Protein AF-A0A7X1TX17-F1 (afdb_monomer_lite)

Secondary structure (DSSP, 8-state):
------PPPTT-------------HHHHHHHHHHHHHHHHHHHHHHHHTT--HHHHHHHHT-SSGGGGHHHHHH-HHHHHHHHHHS------PPPP---HHHHHHHHT-

Foldseek 3Di:
DDDPDDDDDDDPDDDDDDDDDDPDPVVVVVVVVVVVVVLLVVLLVCVVVPHDLVVNCVVVVHPDSPVSVVSVVVDPVNVVVVVVPDDPPPDPPPDDDDDPVVVVVVVVD

Structure (mmCIF, N/CA/C/O backbone):
data_AF-A0A7X1TX17-F1
#
_entry.id   AF-A0A7X1TX17-F1
#
loop_
_atom_site.group_PDB
_atom_site.id
_atom_site.type_symbol
_atom_site.label_atom_id
_atom_site.label_alt_id
_atom_site.label_comp_id
_atom_site.label_asym_id
_atom_site.label_entity_id
_atom_site.label_seq_id
_atom_site.pdbx_PDB_ins_code
_atom_site.Cartn_x
_atom_site.Cartn_y
_atom_site.Cartn_z
_atom_site.occupancy
_atom_site.B_iso_or_equiv
_atom_site.auth_seq_id
_atom_site.auth_comp_id
_atom_site.auth_asym_id
_atom_site.auth_atom_id
_atom_site.pdbx_PDB_model_num
ATOM 1 N N . MET A 1 1 ? -2.721 -10.854 -33.620 1.00 32.75 1 MET A N 1
ATOM 2 C CA . MET A 1 1 ? -1.419 -10.572 -32.978 1.00 32.75 1 MET A CA 1
ATOM 3 C C . MET A 1 1 ? -1.172 -9.072 -33.102 1.00 32.75 1 MET A C 1
ATOM 5 O O . MET A 1 1 ? -0.724 -8.611 -34.141 1.00 32.75 1 MET A O 1
ATOM 9 N N . VAL A 1 2 ? -1.642 -8.297 -32.121 1.00 33.28 2 VAL A N 1
ATOM 10 C CA . VAL A 1 2 ? -1.626 -6.825 -32.159 1.00 33.28 2 VAL A CA 1
ATOM 11 C C . VAL A 1 2 ? -0.357 -6.350 -31.463 1.00 33.28 2 VAL A C 1
ATOM 13 O O . VAL A 1 2 ? -0.213 -6.513 -30.256 1.00 33.28 2 VAL A O 1
ATOM 16 N N . VAL A 1 3 ? 0.572 -5.784 -32.230 1.00 36.41 3 VAL A N 1
ATOM 17 C CA . VAL A 1 3 ? 1.724 -5.058 -31.691 1.00 36.41 3 VAL A CA 1
ATOM 18 C C . VAL A 1 3 ? 1.234 -3.659 -31.322 1.00 36.41 3 VAL A C 1
ATOM 20 O O . VAL A 1 3 ? 1.081 -2.798 -32.188 1.00 36.41 3 VAL A O 1
ATOM 23 N N . LEU A 1 4 ? 0.947 -3.434 -30.039 1.00 35.16 4 LEU A N 1
ATOM 24 C CA . LEU A 1 4 ? 0.696 -2.098 -29.500 1.00 35.16 4 LEU A CA 1
ATOM 25 C C . LEU A 1 4 ? 2.020 -1.328 -29.471 1.00 35.16 4 LEU A C 1
ATOM 27 O O . LEU A 1 4 ? 2.866 -1.487 -28.595 1.00 35.16 4 LEU A O 1
ATOM 31 N N . ARG A 1 5 ? 2.206 -0.519 -30.509 1.00 34.00 5 ARG A N 1
ATOM 32 C CA . ARG A 1 5 ? 3.325 0.396 -30.702 1.00 34.00 5 ARG A CA 1
ATOM 33 C C . ARG A 1 5 ? 3.082 1.618 -29.813 1.00 34.00 5 ARG A C 1
ATOM 35 O O . ARG A 1 5 ? 2.327 2.510 -30.184 1.00 34.00 5 ARG A O 1
ATOM 42 N N . PHE A 1 6 ? 3.684 1.634 -28.624 1.00 35.38 6 PHE A N 1
ATOM 43 C CA . PHE A 1 6 ? 3.684 2.804 -27.743 1.00 35.38 6 PHE A CA 1
ATOM 44 C C . PHE A 1 6 ? 4.429 3.959 -28.431 1.00 35.38 6 PHE A C 1
ATOM 46 O O . PHE A 1 6 ? 5.649 3.927 -28.592 1.00 35.38 6 PHE A O 1
ATOM 53 N N . ALA A 1 7 ? 3.675 4.958 -28.889 1.00 36.19 7 ALA A N 1
ATOM 54 C CA . ALA A 1 7 ? 4.187 6.192 -29.466 1.00 36.19 7 ALA A CA 1
ATOM 55 C C . ALA A 1 7 ? 4.538 7.175 -28.338 1.00 36.19 7 ALA A C 1
ATOM 57 O O . ALA A 1 7 ? 3.669 7.572 -27.567 1.00 36.19 7 ALA A O 1
ATOM 58 N N . TRP A 1 8 ? 5.810 7.566 -28.235 1.00 33.06 8 TRP A N 1
ATOM 59 C CA . TRP A 1 8 ? 6.265 8.610 -27.309 1.00 33.06 8 TRP A CA 1
ATOM 60 C C . TRP A 1 8 ? 6.261 9.984 -28.017 1.00 33.06 8 TRP A C 1
ATOM 62 O O . TRP A 1 8 ? 6.689 10.038 -29.173 1.00 33.06 8 TRP A O 1
ATOM 72 N N . PRO A 1 9 ? 5.823 11.098 -27.390 1.00 44.81 9 PRO A N 1
ATOM 73 C CA . PRO A 1 9 ? 5.730 12.404 -28.055 1.00 44.81 9 PRO A CA 1
ATOM 74 C C . PRO A 1 9 ? 7.096 13.047 -28.350 1.00 44.81 9 PRO A C 1
ATOM 76 O O . PRO A 1 9 ? 7.972 13.125 -27.488 1.00 44.81 9 PRO A O 1
ATOM 79 N N . SER A 1 10 ? 7.237 13.576 -29.566 1.00 46.28 10 SER A N 1
ATOM 80 C CA . SER A 1 10 ? 8.476 14.041 -30.209 1.00 46.28 10 SER A CA 1
ATOM 81 C C . SER A 1 10 ? 8.998 15.431 -29.797 1.00 46.28 10 SER A C 1
ATOM 83 O O . SER A 1 10 ? 9.806 15.994 -30.530 1.00 46.28 10 SER A O 1
ATOM 85 N N . HIS A 1 11 ? 8.561 16.030 -28.681 1.00 40.94 11 HIS A N 1
ATOM 86 C CA . HIS A 1 11 ? 8.900 17.437 -28.379 1.00 40.94 11 HIS A CA 1
ATOM 87 C C . HIS A 1 11 ? 10.023 17.659 -27.344 1.00 40.94 11 HIS A C 1
ATOM 89 O O . HIS A 1 11 ? 10.371 18.803 -27.073 1.00 40.94 11 HIS A O 1
ATOM 95 N N . TRP A 1 12 ? 10.659 16.611 -26.805 1.00 34.84 12 TRP A N 1
ATOM 96 C CA . TRP A 1 12 ? 11.775 16.745 -25.844 1.00 34.84 12 TRP A CA 1
ATOM 97 C C . TRP A 1 12 ? 13.150 16.966 -26.503 1.00 34.84 12 TRP A C 1
ATOM 99 O O . TRP A 1 12 ? 14.163 16.401 -26.089 1.00 34.84 12 TRP A O 1
ATOM 109 N N . LEU A 1 13 ? 13.210 17.812 -27.533 1.00 45.31 13 LEU A N 1
ATOM 110 C CA . LEU A 1 13 ? 14.472 18.298 -28.094 1.00 45.31 13 LEU A CA 1
ATOM 111 C C . LEU A 1 13 ? 14.971 19.499 -27.281 1.00 45.31 13 LEU A C 1
ATOM 113 O O . LEU A 1 13 ? 14.772 20.646 -27.667 1.00 45.31 13 LEU A O 1
ATOM 117 N N . MET A 1 14 ? 15.680 19.239 -26.180 1.00 34.91 14 MET A N 1
ATOM 118 C CA . MET A 1 14 ? 16.639 20.207 -25.638 1.00 34.91 14 MET A CA 1
ATOM 119 C C . MET A 1 14 ? 17.972 19.538 -25.279 1.00 34.91 14 MET A C 1
ATOM 121 O O . MET A 1 14 ? 18.143 18.925 -24.235 1.00 34.91 14 MET A O 1
ATOM 125 N N . VAL A 1 15 ? 18.896 19.677 -26.236 1.00 49.03 15 VAL A N 1
ATOM 126 C CA . VAL A 1 15 ? 20.339 19.935 -26.101 1.00 49.03 15 VAL A CA 1
ATOM 127 C C . VAL A 1 15 ? 21.092 19.182 -24.995 1.00 49.03 15 VAL A C 1
ATOM 129 O O . VAL A 1 15 ? 21.198 19.639 -23.864 1.00 49.03 15 VAL A O 1
ATOM 132 N N . ALA A 1 16 ? 21.814 18.134 -25.396 1.00 41.97 16 ALA A N 1
ATOM 133 C CA . ALA A 1 16 ? 23.072 17.750 -24.758 1.00 41.97 16 ALA A CA 1
ATOM 134 C C . ALA A 1 16 ? 24.208 17.961 -25.774 1.00 41.97 16 ALA A C 1
ATOM 136 O O . ALA A 1 16 ? 24.559 17.062 -26.536 1.00 41.97 16 ALA A O 1
ATOM 137 N N . LYS A 1 17 ? 24.741 19.189 -25.846 1.00 42.88 17 LYS A N 1
ATOM 138 C CA . LYS A 1 17 ? 25.963 19.478 -26.610 1.00 42.88 17 LYS A CA 1
ATOM 139 C C . LYS A 1 17 ? 27.162 18.861 -25.874 1.00 42.88 17 LYS A C 1
ATOM 141 O O . LYS A 1 17 ? 27.463 19.233 -24.747 1.00 42.88 17 LYS A O 1
ATOM 146 N N . SER A 1 18 ? 27.776 17.891 -26.543 1.00 46.31 18 SER A N 1
ATOM 147 C CA . SER A 1 18 ? 29.163 17.411 -26.494 1.00 46.31 18 SER A CA 1
ATOM 148 C C . SER A 1 18 ? 30.064 17.873 -25.336 1.00 46.31 18 SER A C 1
ATOM 150 O O . SER A 1 18 ? 30.474 19.027 -25.304 1.00 46.31 18 SER A O 1
ATOM 152 N N . THR A 1 19 ? 30.526 16.937 -24.499 1.00 42.16 19 THR A N 1
ATOM 153 C CA . THR A 1 19 ? 31.829 17.018 -23.802 1.00 42.16 19 THR A CA 1
ATOM 154 C C . THR A 1 19 ? 32.424 15.613 -23.600 1.00 42.16 19 THR A C 1
ATOM 156 O O . THR A 1 19 ? 31.674 14.635 -23.510 1.00 42.16 19 THR A O 1
ATOM 159 N N . PRO A 1 20 ? 33.765 15.478 -23.626 1.00 46.00 20 PRO A N 1
ATOM 160 C CA . PRO A 1 20 ? 34.452 14.206 -23.805 1.00 46.00 20 PRO A CA 1
ATOM 161 C C . PRO A 1 20 ? 34.373 13.328 -22.556 1.00 46.00 20 PRO A C 1
ATOM 163 O O . PRO A 1 20 ? 34.204 13.790 -21.430 1.00 46.00 20 PRO A O 1
ATOM 166 N N . ALA A 1 21 ? 34.502 12.027 -22.791 1.00 53.97 21 ALA A N 1
ATOM 167 C CA . ALA A 1 21 ? 34.429 10.969 -21.803 1.00 53.97 21 ALA A CA 1
ATOM 168 C C . ALA A 1 21 ? 35.422 11.156 -20.639 1.00 53.97 21 ALA A C 1
ATOM 170 O O . ALA A 1 21 ? 36.550 10.676 -20.698 1.00 53.97 21 ALA A O 1
ATOM 171 N N . LEU A 1 22 ? 34.973 11.739 -19.526 1.00 45.72 22 LEU A N 1
ATOM 172 C CA . LEU A 1 22 ? 35.525 11.405 -18.216 1.00 45.72 22 LEU A CA 1
ATOM 173 C C . LEU A 1 22 ? 34.747 10.214 -17.661 1.00 45.72 22 LEU A C 1
ATOM 175 O O . LEU A 1 22 ? 33.597 10.318 -17.229 1.00 45.72 22 LEU A O 1
ATOM 179 N N . ARG A 1 23 ? 35.399 9.050 -17.688 1.00 54.59 23 ARG A N 1
ATOM 180 C CA . ARG A 1 23 ? 34.997 7.847 -16.953 1.00 54.59 23 ARG A CA 1
ATOM 181 C C . ARG A 1 23 ? 35.247 8.067 -15.454 1.00 54.59 23 ARG A C 1
ATOM 183 O O . ARG A 1 23 ? 36.070 7.382 -14.863 1.00 54.59 23 ARG A O 1
ATOM 190 N N . SER A 1 24 ? 34.588 9.050 -14.843 1.00 60.03 24 SER A N 1
ATOM 191 C CA . SER A 1 24 ? 34.559 9.166 -13.384 1.00 60.03 24 SER A CA 1
ATOM 192 C C . SER A 1 24 ? 33.342 8.415 -12.842 1.00 60.03 24 SER A C 1
ATOM 194 O O . SER A 1 24 ? 32.262 8.428 -13.444 1.00 60.03 24 SER A O 1
ATOM 196 N N . ALA A 1 25 ? 33.506 7.765 -11.688 1.00 60.94 25 ALA A N 1
ATOM 197 C CA . ALA A 1 25 ? 32.429 7.069 -10.978 1.00 60.94 25 ALA A CA 1
ATOM 198 C C . ALA A 1 25 ? 31.193 7.970 -10.758 1.00 60.94 25 ALA A C 1
ATOM 200 O O . ALA A 1 25 ? 30.056 7.503 -10.803 1.00 60.94 25 ALA A O 1
ATOM 201 N N . THR A 1 26 ? 31.406 9.284 -10.636 1.00 59.75 26 THR A N 1
ATOM 202 C CA . THR A 1 26 ? 30.367 10.316 -10.514 1.00 59.75 26 THR A CA 1
ATOM 203 C C . THR A 1 26 ? 29.468 10.425 -11.749 1.00 59.75 26 THR A C 1
ATOM 205 O O . THR A 1 26 ? 28.250 10.521 -11.609 1.00 59.75 26 THR A O 1
ATOM 208 N N . ALA A 1 27 ? 30.014 10.350 -12.967 1.00 61.66 27 ALA A N 1
ATOM 209 C CA . ALA A 1 27 ? 29.210 10.414 -14.193 1.00 61.66 27 ALA A CA 1
ATOM 210 C C . ALA A 1 27 ? 28.402 9.123 -14.443 1.00 61.66 27 ALA A C 1
ATOM 212 O O . ALA A 1 27 ? 27.380 9.139 -15.133 1.00 61.66 27 ALA A O 1
ATOM 213 N N . VAL A 1 28 ? 28.856 7.989 -13.899 1.00 63.12 28 VAL A N 1
ATOM 214 C CA . VAL A 1 28 ? 28.116 6.716 -13.912 1.00 63.12 28 VAL A CA 1
ATOM 215 C C . VAL A 1 28 ? 26.961 6.762 -12.910 1.00 63.12 28 VAL A C 1
ATOM 217 O O . VAL A 1 28 ? 25.830 6.469 -13.292 1.00 63.12 28 VAL A O 1
ATOM 220 N N . LEU A 1 29 ? 27.213 7.225 -11.682 1.00 60.03 29 LEU A N 1
ATOM 221 C CA . LEU A 1 29 ? 26.184 7.434 -10.656 1.00 60.03 29 LEU A CA 1
ATOM 222 C C . LEU A 1 29 ? 25.085 8.399 -11.120 1.00 60.03 29 LEU A C 1
ATOM 224 O O . LEU A 1 29 ? 23.908 8.069 -11.033 1.00 60.03 29 LEU A O 1
ATOM 228 N N . CYS A 1 30 ? 25.444 9.540 -11.713 1.00 59.06 30 CYS A N 1
ATOM 229 C CA . CYS A 1 30 ? 24.468 10.529 -12.190 1.00 59.06 30 CYS A CA 1
ATOM 230 C C . CYS A 1 30 ? 23.549 9.968 -13.305 1.00 59.06 30 CYS A C 1
ATOM 232 O O . CYS A 1 30 ? 22.342 10.229 -13.353 1.00 59.06 30 CYS A O 1
ATOM 234 N N . ARG A 1 31 ? 24.096 9.105 -14.175 1.00 58.50 31 ARG A N 1
ATOM 235 C CA . ARG A 1 31 ? 23.315 8.375 -15.192 1.00 58.50 31 ARG A CA 1
ATOM 236 C C . ARG A 1 31 ? 22.450 7.260 -14.609 1.00 58.50 31 ARG A C 1
ATOM 238 O O . ARG A 1 31 ? 21.388 6.982 -15.159 1.00 58.50 31 ARG A O 1
ATOM 245 N N . LEU A 1 32 ? 22.891 6.609 -13.537 1.00 62.22 32 LEU A N 1
ATOM 246 C CA . LEU A 1 32 ? 22.095 5.600 -12.840 1.00 62.22 32 LEU A CA 1
ATOM 247 C C . LEU A 1 32 ? 20.915 6.257 -12.121 1.00 62.22 32 LEU A C 1
ATOM 249 O O . LEU A 1 32 ? 19.789 5.818 -12.332 1.00 62.22 32 LEU A O 1
ATOM 253 N N . CYS A 1 33 ? 21.139 7.352 -11.389 1.00 58.88 33 CYS A N 1
ATOM 254 C CA . CYS A 1 33 ? 20.080 8.087 -10.695 1.00 58.88 33 CYS A CA 1
ATOM 255 C C . CYS A 1 33 ? 19.002 8.591 -11.657 1.00 58.88 33 CYS A C 1
ATOM 257 O O . CYS A 1 33 ? 17.836 8.296 -11.451 1.00 58.88 33 CYS A O 1
ATOM 259 N N . SER A 1 34 ? 19.374 9.251 -12.760 1.00 60.91 34 SER A N 1
ATOM 260 C CA . SER A 1 34 ? 18.393 9.724 -13.757 1.00 60.91 34 SER A CA 1
ATOM 261 C C . SER A 1 34 ? 17.624 8.591 -14.453 1.00 60.91 34 SER A C 1
ATOM 263 O O . SER A 1 34 ? 16.485 8.773 -14.879 1.00 60.91 34 SER A O 1
ATOM 265 N N . ARG A 1 35 ? 18.218 7.396 -14.572 1.00 62.06 35 ARG A N 1
ATOM 266 C CA . ARG A 1 35 ? 17.543 6.211 -15.121 1.00 62.06 35 ARG A CA 1
ATOM 267 C C . ARG A 1 35 ? 16.599 5.563 -14.103 1.00 62.06 35 ARG A C 1
ATOM 269 O O . ARG A 1 35 ? 15.531 5.107 -14.498 1.00 62.06 35 ARG A O 1
ATOM 276 N N . LEU A 1 36 ? 16.996 5.503 -12.833 1.00 63.72 36 LEU A N 1
ATOM 277 C CA . LEU A 1 36 ? 16.196 4.977 -11.721 1.00 63.72 36 LEU A CA 1
ATOM 278 C C . LEU A 1 36 ? 15.018 5.898 -11.394 1.00 63.72 36 LEU A C 1
ATOM 280 O O . LEU A 1 36 ? 13.907 5.406 -11.242 1.00 63.72 36 LEU A O 1
ATOM 284 N N . ASP A 1 37 ? 15.235 7.211 -11.399 1.00 67.56 37 ASP A N 1
ATOM 285 C CA . ASP A 1 37 ? 14.202 8.236 -11.223 1.00 67.56 37 ASP A CA 1
ATOM 286 C C . ASP A 1 37 ? 13.040 8.008 -12.202 1.00 67.56 37 ASP A C 1
ATOM 288 O O . ASP A 1 37 ? 11.899 7.813 -11.797 1.00 67.56 37 ASP A O 1
ATOM 292 N N . ARG A 1 38 ? 13.353 7.798 -13.490 1.00 72.88 38 ARG A N 1
ATOM 293 C CA . ARG A 1 38 ? 12.342 7.472 -14.512 1.00 72.88 38 ARG A CA 1
ATOM 294 C C . ARG A 1 38 ? 11.635 6.127 -14.295 1.00 72.88 38 ARG A C 1
ATOM 296 O O . ARG A 1 38 ? 10.501 5.983 -14.742 1.00 72.88 38 ARG A O 1
ATOM 303 N N . ARG A 1 39 ? 12.266 5.141 -13.642 1.00 79.25 39 ARG A N 1
ATOM 304 C CA . ARG A 1 39 ? 11.625 3.850 -13.310 1.00 79.25 39 ARG A CA 1
ATOM 305 C C . ARG A 1 39 ? 10.654 3.993 -12.141 1.00 79.25 39 ARG A C 1
ATOM 307 O O . ARG A 1 39 ? 9.569 3.425 -12.202 1.00 79.25 39 ARG A O 1
ATOM 314 N N . HIS A 1 40 ? 11.020 4.772 -11.126 1.00 83.12 40 HIS A N 1
ATOM 315 C CA . HIS A 1 40 ? 10.142 5.066 -9.995 1.00 83.12 40 HIS A CA 1
ATOM 316 C C . HIS A 1 40 ? 8.953 5.935 -10.416 1.00 83.12 40 HIS A C 1
ATOM 318 O O . HIS A 1 40 ? 7.826 5.630 -10.032 1.00 83.12 40 HIS A O 1
ATOM 324 N N . THR A 1 41 ? 9.171 6.947 -11.264 1.00 84.62 41 THR A N 1
ATOM 325 C CA . THR A 1 41 ? 8.077 7.748 -11.835 1.00 84.62 41 THR A CA 1
ATOM 326 C C . THR A 1 41 ? 7.114 6.880 -12.644 1.00 84.62 41 THR A C 1
ATOM 328 O O . THR A 1 41 ? 5.916 6.918 -12.395 1.00 84.62 41 THR A O 1
ATOM 331 N N . LEU A 1 42 ? 7.624 6.029 -13.546 1.00 85.81 42 LEU A N 1
ATOM 332 C CA . LEU A 1 42 ? 6.779 5.131 -14.341 1.00 85.81 42 LEU A CA 1
ATOM 333 C C . LEU A 1 42 ? 5.982 4.151 -13.463 1.00 85.81 42 LEU A C 1
ATOM 335 O O . LEU A 1 42 ? 4.814 3.895 -13.73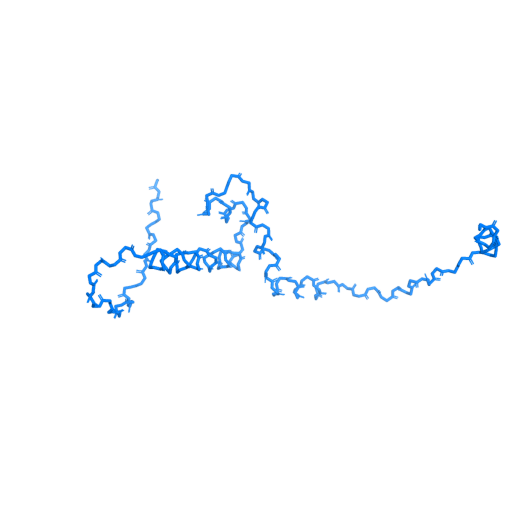8 1.00 85.81 42 LEU A O 1
ATOM 339 N N . ALA A 1 43 ? 6.596 3.605 -12.412 1.00 86.81 43 ALA A N 1
ATOM 340 C CA . ALA A 1 43 ? 5.913 2.712 -11.480 1.00 86.81 43 ALA A CA 1
ATOM 341 C C . ALA A 1 43 ? 4.774 3.418 -10.723 1.00 86.81 43 ALA A C 1
ATOM 343 O O . ALA A 1 43 ? 3.701 2.837 -10.571 1.00 86.81 43 ALA A O 1
ATOM 344 N N . MET A 1 44 ? 4.979 4.673 -10.303 1.00 88.75 44 MET A N 1
ATOM 345 C CA . MET A 1 44 ? 3.932 5.485 -9.672 1.00 88.75 44 MET A CA 1
ATOM 346 C C . MET A 1 44 ? 2.805 5.839 -10.649 1.00 88.75 44 MET A C 1
ATOM 348 O O . MET A 1 44 ? 1.638 5.737 -10.282 1.00 88.75 44 MET A O 1
ATOM 352 N N . ASP A 1 45 ? 3.123 6.184 -11.900 1.00 86.75 45 ASP A N 1
ATOM 353 C CA . ASP A 1 45 ? 2.106 6.457 -12.924 1.00 86.75 45 ASP A CA 1
ATOM 354 C C . ASP A 1 45 ? 1.242 5.217 -13.202 1.00 86.75 45 ASP A C 1
ATOM 356 O O . ASP A 1 45 ? 0.014 5.303 -13.247 1.00 86.75 45 ASP A O 1
ATOM 360 N N . LEU A 1 46 ? 1.866 4.040 -13.327 1.00 86.88 46 LEU A N 1
ATOM 361 C CA . LEU A 1 46 ? 1.151 2.772 -13.497 1.00 86.88 46 LEU A CA 1
ATOM 362 C C . LEU A 1 46 ? 0.239 2.468 -12.302 1.00 86.88 46 LEU A C 1
ATOM 364 O O . LEU A 1 46 ? -0.910 2.071 -12.504 1.00 86.88 46 LEU A O 1
ATOM 368 N N . LEU A 1 47 ? 0.719 2.694 -11.076 1.00 87.81 47 LEU A N 1
ATOM 369 C CA . LEU A 1 47 ? -0.073 2.498 -9.863 1.00 87.81 47 LEU A CA 1
ATOM 370 C C . LEU A 1 47 ? -1.296 3.428 -9.830 1.00 87.81 47 LEU A C 1
ATOM 372 O O . LEU A 1 47 ? -2.411 2.969 -9.584 1.00 87.81 47 LEU A O 1
ATOM 376 N N . HIS A 1 48 ? -1.116 4.715 -10.144 1.00 84.81 48 HIS A N 1
ATOM 377 C CA . HIS A 1 48 ? -2.212 5.688 -10.182 1.00 84.81 48 HIS A CA 1
ATOM 378 C C . HIS A 1 48 ? -3.245 5.383 -11.278 1.00 84.81 48 HIS A C 1
ATOM 380 O O . HIS A 1 48 ? -4.432 5.660 -11.098 1.00 84.81 48 HIS A O 1
ATOM 386 N N . HIS A 1 49 ? -2.819 4.782 -12.393 1.00 86.31 49 HIS A N 1
ATOM 387 C CA . HIS A 1 49 ? -3.711 4.286 -13.445 1.00 86.31 49 HIS A CA 1
ATOM 388 C C . HIS A 1 49 ? -4.369 2.931 -13.119 1.00 86.31 49 HIS A C 1
ATOM 390 O O . HIS A 1 49 ? -5.125 2.410 -13.940 1.00 86.31 49 HIS A O 1
ATOM 396 N N . GLY A 1 50 ? -4.136 2.380 -11.923 1.00 83.44 50 GLY A N 1
ATOM 397 C CA . GLY A 1 50 ? -4.788 1.164 -11.436 1.00 83.44 50 GLY A CA 1
ATOM 398 C C . GLY A 1 50 ? -4.125 -0.137 -11.887 1.00 83.44 50 GLY A C 1
ATOM 399 O O . GLY A 1 50 ? -4.775 -1.182 -11.866 1.00 83.44 50 GLY A O 1
ATOM 400 N N . ALA A 1 51 ? -2.858 -0.102 -12.310 1.00 84.69 51 ALA A N 1
ATOM 401 C CA . ALA A 1 51 ? -2.104 -1.322 -12.572 1.00 84.69 51 ALA A CA 1
ATOM 402 C C . ALA A 1 51 ? -1.817 -2.074 -11.263 1.00 84.69 51 ALA A C 1
ATOM 404 O O . ALA A 1 51 ? -1.450 -1.476 -10.251 1.00 84.69 51 ALA A O 1
ATOM 405 N N . ASP A 1 52 ? -1.954 -3.400 -11.297 1.00 84.94 52 ASP A N 1
ATOM 406 C CA . ASP A 1 52 ? -1.664 -4.253 -10.147 1.00 84.94 52 ASP A CA 1
ATOM 407 C C . ASP A 1 52 ? -0.155 -4.319 -9.833 1.00 84.94 52 ASP A C 1
ATOM 409 O O . ASP A 1 52 ? 0.699 -4.159 -10.714 1.00 84.94 52 ASP A O 1
ATOM 413 N N . GLN A 1 53 ? 0.186 -4.614 -8.574 1.00 84.75 53 GLN A N 1
ATOM 414 C CA . GLN A 1 53 ? 1.575 -4.727 -8.113 1.00 84.75 53 GLN A CA 1
ATOM 415 C C . GLN A 1 53 ? 2.374 -5.766 -8.905 1.00 84.75 53 GLN A C 1
ATOM 417 O O . GLN A 1 53 ? 3.564 -5.560 -9.144 1.00 84.75 53 GLN A O 1
ATOM 422 N N . THR A 1 54 ? 1.738 -6.854 -9.350 1.00 85.31 54 THR A N 1
ATOM 423 C CA . THR A 1 54 ? 2.394 -7.885 -10.170 1.00 85.31 54 THR A CA 1
ATOM 424 C C . THR A 1 54 ? 2.780 -7.364 -11.556 1.00 85.31 54 THR A C 1
ATOM 426 O O . THR A 1 54 ? 3.852 -7.688 -12.067 1.00 85.31 54 THR A O 1
ATOM 429 N N . VAL A 1 55 ? 1.962 -6.485 -12.139 1.00 85.88 55 VAL A N 1
ATOM 430 C CA . VAL A 1 55 ? 2.233 -5.843 -13.432 1.00 85.88 55 VAL A CA 1
ATOM 431 C C . VAL A 1 55 ? 3.387 -4.858 -13.292 1.00 85.88 55 VAL A C 1
ATOM 433 O O . VAL A 1 55 ? 4.302 -4.857 -14.113 1.00 85.88 55 VAL A O 1
ATOM 436 N N . ILE A 1 56 ? 3.389 -4.055 -12.229 1.00 86.81 56 ILE A N 1
ATOM 437 C CA . ILE A 1 56 ? 4.480 -3.114 -11.953 1.00 86.81 56 ILE A CA 1
ATOM 438 C C . ILE A 1 56 ? 5.785 -3.881 -11.669 1.00 86.81 56 ILE A C 1
ATOM 440 O O . ILE A 1 56 ? 6.835 -3.511 -12.194 1.00 86.81 56 ILE A O 1
ATOM 444 N N . ALA A 1 57 ? 5.727 -4.988 -10.920 1.00 86.12 57 ALA A N 1
ATOM 445 C CA . ALA A 1 57 ? 6.872 -5.871 -10.684 1.00 86.12 57 ALA A CA 1
ATOM 446 C C . ALA A 1 57 ? 7.441 -6.429 -11.998 1.00 86.12 57 ALA A C 1
ATOM 448 O O . ALA A 1 57 ? 8.649 -6.352 -12.226 1.00 86.12 57 ALA A O 1
ATOM 449 N N . LEU A 1 58 ? 6.573 -6.898 -12.899 1.00 85.69 58 LEU A N 1
ATOM 450 C CA . LEU A 1 58 ? 6.963 -7.391 -14.219 1.00 85.69 58 LEU A CA 1
ATOM 451 C C . LEU A 1 58 ? 7.635 -6.299 -15.070 1.00 85.69 58 LEU A C 1
ATOM 453 O O . LEU A 1 58 ? 8.670 -6.551 -15.684 1.00 85.69 58 LEU A O 1
ATOM 457 N N . TRP A 1 59 ? 7.096 -5.076 -15.069 1.00 84.19 59 TRP A N 1
ATOM 458 C CA . TRP A 1 59 ? 7.690 -3.931 -15.775 1.00 84.19 59 TRP A CA 1
ATOM 459 C C . TRP A 1 59 ? 9.061 -3.523 -15.221 1.00 84.19 59 TRP A C 1
ATOM 461 O O . TRP A 1 59 ? 9.922 -3.060 -15.973 1.00 84.19 59 TRP A O 1
ATOM 471 N N . LEU A 1 60 ? 9.278 -3.702 -13.917 1.00 82.25 60 LEU A N 1
ATOM 472 C CA . LEU A 1 60 ? 10.554 -3.432 -13.253 1.00 82.25 60 LEU A CA 1
ATOM 473 C C . LEU A 1 60 ? 11.545 -4.605 -13.355 1.00 82.25 60 LEU A C 1
ATOM 475 O O . LEU A 1 60 ? 12.731 -4.418 -13.077 1.00 82.25 60 LEU A O 1
ATOM 479 N N . GLY A 1 61 ? 11.088 -5.778 -13.805 1.00 84.12 61 GLY A N 1
ATOM 480 C CA . GLY A 1 61 ? 11.886 -7.001 -13.900 1.00 84.12 61 GLY A CA 1
ATOM 481 C C . GLY A 1 61 ? 12.116 -7.680 -12.549 1.00 84.12 61 GLY A C 1
ATOM 482 O O . GLY A 1 61 ? 13.129 -8.352 -12.369 1.00 84.12 61 GLY A O 1
ATOM 483 N N . HIS A 1 62 ? 11.220 -7.468 -11.585 1.00 84.06 62 HIS A N 1
ATOM 484 C CA . HIS A 1 62 ? 11.280 -8.113 -10.280 1.00 84.06 62 HIS A CA 1
ATOM 485 C C . HIS A 1 62 ? 10.671 -9.518 -10.357 1.00 84.06 62 HIS A C 1
ATOM 487 O O . HIS A 1 62 ? 9.570 -9.697 -10.872 1.00 84.06 62 HIS A O 1
ATOM 493 N N . GLU A 1 63 ? 11.378 -10.508 -9.811 1.00 80.44 63 GLU A N 1
ATOM 494 C CA . GLU A 1 63 ? 10.892 -11.892 -9.694 1.00 80.44 63 GLU A CA 1
ATOM 495 C C . GLU A 1 63 ? 9.759 -12.017 -8.661 1.00 80.44 63 GLU A C 1
ATOM 497 O O . GLU A 1 63 ? 8.843 -12.816 -8.830 1.00 80.44 63 GLU A O 1
ATOM 502 N N . SER A 1 64 ? 9.795 -11.183 -7.617 1.00 76.12 64 SER A N 1
ATOM 503 C CA . SER A 1 64 ? 8.791 -11.140 -6.554 1.00 76.12 64 SER A CA 1
ATOM 504 C C . SER A 1 64 ? 8.119 -9.762 -6.474 1.00 76.12 64 SER A C 1
ATOM 506 O O . SER A 1 64 ? 8.819 -8.739 -6.474 1.00 76.12 64 SER A O 1
ATOM 508 N N . PRO A 1 65 ? 6.777 -9.700 -6.340 1.00 78.19 65 PRO A N 1
ATOM 509 C CA . PRO A 1 65 ? 6.039 -8.447 -6.184 1.00 78.19 65 PRO A CA 1
ATOM 510 C C . PRO A 1 65 ? 6.255 -7.773 -4.820 1.00 78.19 65 PRO A C 1
ATOM 512 O O . PRO A 1 65 ? 5.908 -6.604 -4.663 1.00 78.19 65 PRO A O 1
ATOM 515 N N . GLU A 1 66 ? 6.866 -8.455 -3.848 1.00 78.31 66 GLU A N 1
ATOM 516 C CA . GLU A 1 66 ? 7.111 -7.924 -2.496 1.00 78.31 66 GLU A CA 1
ATOM 517 C C . GLU A 1 66 ? 7.930 -6.627 -2.519 1.00 78.31 66 GLU A C 1
ATOM 519 O O . GLU A 1 66 ? 7.654 -5.680 -1.785 1.00 78.31 66 GLU A O 1
ATOM 524 N N . THR A 1 67 ? 8.898 -6.542 -3.431 1.00 76.56 67 THR A N 1
ATOM 525 C CA . THR A 1 67 ? 9.757 -5.360 -3.615 1.00 76.56 67 THR A CA 1
ATOM 526 C C . THR A 1 67 ? 9.023 -4.164 -4.236 1.00 76.56 67 THR A C 1
ATOM 528 O O . THR A 1 67 ? 9.501 -3.032 -4.162 1.00 76.56 67 THR A O 1
ATOM 531 N N . THR A 1 68 ? 7.837 -4.388 -4.806 1.00 82.25 68 THR A N 1
ATOM 532 C CA . THR A 1 68 ? 6.968 -3.367 -5.414 1.00 82.25 68 THR A CA 1
ATOM 533 C C . THR A 1 68 ? 5.960 -2.797 -4.404 1.00 82.25 68 THR A C 1
ATOM 535 O O . THR A 1 68 ? 5.372 -1.741 -4.644 1.00 82.25 68 THR A O 1
ATOM 538 N N . ALA A 1 69 ? 5.811 -3.417 -3.226 1.00 80.75 69 ALA A N 1
ATOM 539 C CA . ALA A 1 69 ? 4.924 -2.937 -2.160 1.00 80.75 69 ALA A CA 1
ATOM 540 C C . ALA A 1 69 ? 5.278 -1.518 -1.666 1.00 80.75 69 ALA A C 1
ATOM 542 O O . ALA A 1 69 ? 4.407 -0.796 -1.176 1.00 80.75 69 ALA A O 1
ATOM 543 N N . ILE A 1 70 ? 6.532 -1.088 -1.857 1.00 83.62 70 ILE A N 1
ATOM 544 C CA . ILE A 1 70 ? 7.009 0.265 -1.536 1.00 83.62 70 ILE A CA 1
ATOM 545 C C . ILE A 1 70 ? 6.180 1.334 -2.265 1.00 83.62 70 ILE A C 1
ATOM 547 O O . ILE A 1 70 ? 5.879 2.370 -1.678 1.00 83.62 70 ILE A O 1
ATOM 551 N N . TYR A 1 71 ? 5.741 1.085 -3.503 1.00 82.00 71 TYR A N 1
ATOM 552 C CA . TYR A 1 71 ? 4.934 2.054 -4.253 1.00 82.00 71 TYR A CA 1
ATOM 553 C C . TYR A 1 71 ? 3.521 2.201 -3.679 1.00 82.00 71 TYR A C 1
ATOM 555 O O . TYR A 1 71 ? 3.012 3.313 -3.581 1.00 82.00 71 TYR A O 1
ATOM 563 N N . LEU A 1 72 ? 2.923 1.105 -3.196 1.00 81.62 72 LEU A N 1
ATOM 564 C CA . LEU A 1 72 ? 1.627 1.152 -2.510 1.00 81.62 72 LEU A CA 1
ATOM 565 C C . LEU A 1 72 ? 1.714 1.955 -1.204 1.00 81.62 72 LEU A C 1
ATOM 567 O O . LEU A 1 72 ? 0.782 2.655 -0.817 1.00 81.62 72 LEU A O 1
ATOM 571 N N . GLN A 1 73 ? 2.853 1.861 -0.517 1.00 76.94 73 GLN A N 1
ATOM 572 C CA . GLN A 1 73 ? 3.119 2.637 0.689 1.00 76.94 73 GLN A CA 1
ATOM 573 C C . GLN A 1 73 ? 3.484 4.097 0.394 1.00 76.94 73 GLN A C 1
ATOM 575 O O . GLN A 1 73 ? 3.316 4.934 1.281 1.00 76.94 73 GLN A O 1
ATOM 580 N N . ALA A 1 74 ? 3.980 4.412 -0.801 1.00 81.88 74 ALA A N 1
ATOM 581 C CA . ALA A 1 74 ? 4.338 5.771 -1.196 1.00 81.88 74 ALA A CA 1
ATOM 582 C C . ALA A 1 74 ? 3.117 6.615 -1.602 1.00 81.88 74 ALA A C 1
ATOM 584 O O . ALA A 1 74 ? 3.151 7.837 -1.458 1.00 81.88 74 ALA A O 1
ATOM 585 N N . ASP A 1 75 ? 2.035 5.985 -2.067 1.00 82.50 75 ASP A N 1
ATOM 586 C CA . ASP A 1 75 ? 0.820 6.686 -2.484 1.00 82.50 75 ASP A CA 1
ATOM 587 C C . ASP A 1 75 ? 0.031 7.226 -1.274 1.00 82.50 75 ASP A C 1
ATOM 589 O O . ASP A 1 75 ? -0.676 6.508 -0.558 1.00 82.50 75 ASP A O 1
ATOM 593 N N . MET A 1 76 ? 0.162 8.533 -1.038 1.00 81.88 76 M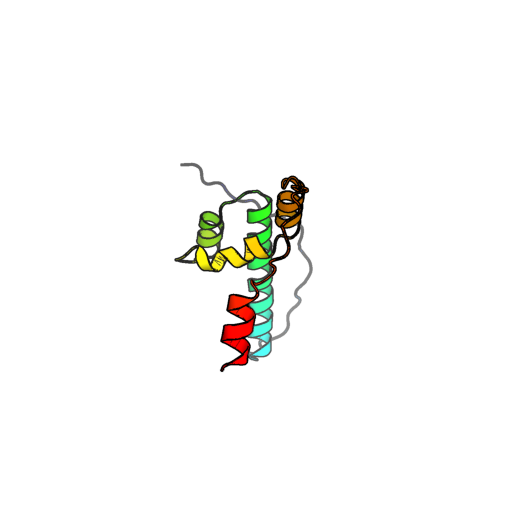ET A N 1
ATOM 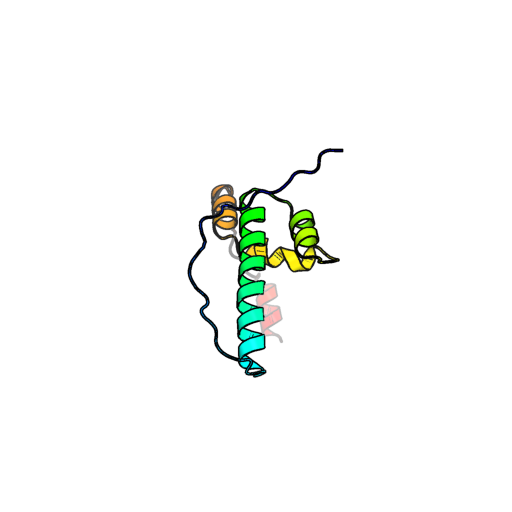594 C CA . MET A 1 76 ? -0.574 9.245 0.009 1.00 81.88 76 MET A CA 1
ATOM 595 C C . MET A 1 76 ? -2.062 9.397 -0.323 1.00 81.88 76 MET A C 1
ATOM 597 O O . MET A 1 76 ? -2.887 9.310 0.586 1.00 81.88 76 MET A O 1
ATOM 601 N N . GLN A 1 77 ? -2.429 9.548 -1.599 1.00 82.31 77 GLN A N 1
ATOM 602 C CA . GLN A 1 77 ? -3.831 9.698 -2.002 1.00 82.31 77 GLN A CA 1
ATOM 603 C C . GLN A 1 77 ? -4.614 8.407 -1.767 1.00 82.31 77 GLN A C 1
ATOM 605 O O . GLN A 1 77 ? -5.765 8.445 -1.327 1.00 82.31 77 GLN A O 1
ATOM 610 N N . LEU A 1 78 ? -3.998 7.253 -2.021 1.00 82.31 78 LEU A N 1
ATOM 611 C CA . LEU A 1 78 ? -4.590 5.951 -1.735 1.00 82.31 78 LEU A CA 1
ATOM 612 C C . LEU A 1 78 ? -4.851 5.780 -0.234 1.00 82.31 78 LEU A C 1
ATOM 614 O O . LEU A 1 78 ? -5.935 5.340 0.159 1.00 82.31 78 LEU A O 1
ATOM 618 N N . LYS A 1 79 ? -3.895 6.182 0.610 1.00 83.62 79 LYS A N 1
ATOM 619 C CA . LYS A 1 79 ? -4.065 6.164 2.070 1.00 83.62 79 L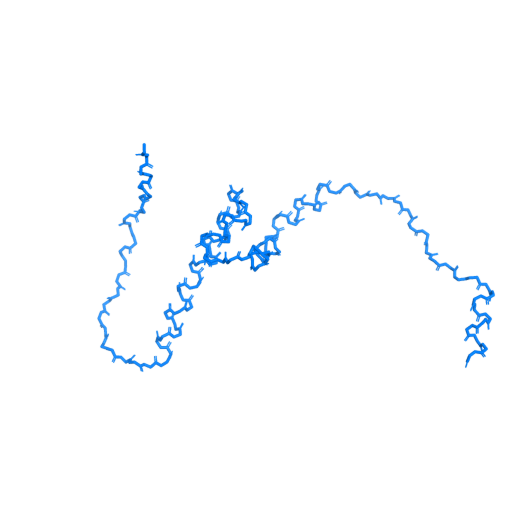YS A CA 1
ATOM 620 C C . LYS A 1 79 ? -5.178 7.103 2.521 1.00 83.62 79 LYS A C 1
ATOM 622 O O . LYS A 1 79 ? -6.008 6.702 3.329 1.00 83.62 79 LYS A O 1
ATOM 627 N N . GLU A 1 80 ? -5.238 8.315 1.981 1.00 85.62 80 GLU A N 1
ATOM 628 C CA . GLU A 1 80 ? -6.298 9.279 2.288 1.00 85.62 80 GLU A CA 1
ATOM 629 C C . GLU A 1 80 ? -7.681 8.757 1.890 1.00 85.62 80 GLU A C 1
ATOM 631 O O . GLU A 1 80 ? -8.618 8.841 2.683 1.00 85.62 80 GLU A O 1
ATOM 636 N N . ARG A 1 81 ? -7.814 8.140 0.708 1.00 84.81 81 ARG A N 1
ATOM 637 C CA . ARG A 1 81 ? -9.068 7.499 0.274 1.00 84.81 81 ARG A CA 1
ATOM 638 C C . ARG A 1 81 ? -9.468 6.350 1.195 1.00 84.81 81 ARG A C 1
ATOM 640 O O . ARG A 1 81 ? -10.638 6.246 1.551 1.00 84.81 81 ARG A O 1
ATOM 647 N N . ALA A 1 82 ? -8.519 5.511 1.609 1.00 84.38 82 ALA A N 1
ATOM 648 C CA . ALA A 1 82 ? -8.782 4.417 2.544 1.00 84.38 82 ALA A CA 1
ATOM 649 C C . ALA A 1 82 ? -9.214 4.935 3.929 1.00 84.38 82 ALA A C 1
ATOM 651 O O . ALA A 1 82 ? -10.151 4.405 4.533 1.00 84.38 82 ALA A O 1
ATOM 652 N N . LEU A 1 83 ? -8.581 6.009 4.409 1.00 84.88 83 LEU A N 1
ATOM 653 C CA . LEU A 1 83 ? -8.977 6.690 5.642 1.00 84.88 83 LEU A CA 1
ATOM 654 C C . LEU A 1 83 ? -10.378 7.301 5.521 1.00 84.88 83 LEU A C 1
ATOM 656 O O . LEU A 1 83 ? -11.185 7.132 6.430 1.00 84.88 83 LEU A O 1
ATOM 660 N N . ALA A 1 84 ? -10.701 7.940 4.394 1.00 85.06 84 ALA A N 1
ATOM 661 C CA . ALA A 1 84 ? -12.020 8.519 4.142 1.00 85.06 84 ALA A CA 1
ATOM 662 C C . ALA A 1 84 ? -13.126 7.455 4.006 1.00 85.06 84 ALA A C 1
ATOM 664 O O . ALA A 1 84 ? -14.249 7.670 4.457 1.00 85.06 84 ALA A O 1
ATOM 665 N N . ALA A 1 85 ? -12.812 6.296 3.421 1.00 84.69 85 ALA A N 1
ATOM 666 C CA . ALA A 1 85 ? -13.730 5.160 3.324 1.00 84.69 85 ALA A CA 1
ATOM 667 C C . ALA A 1 85 ? -13.963 4.465 4.679 1.00 84.69 85 ALA A C 1
ATOM 669 O O . ALA A 1 85 ? -14.940 3.732 4.850 1.00 84.69 85 ALA A O 1
ATOM 670 N N . THR A 1 86 ? -13.088 4.695 5.661 1.00 82.0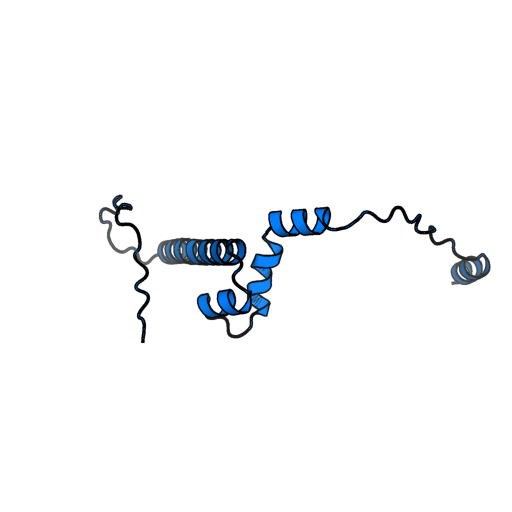6 86 THR A N 1
ATOM 671 C CA . THR A 1 86 ? -13.242 4.135 7.002 1.00 82.06 86 THR A CA 1
ATOM 672 C C . THR A 1 86 ? -14.269 4.951 7.784 1.00 82.06 86 THR A C 1
ATOM 674 O O . THR A 1 86 ? -14.047 6.107 8.134 1.00 82.06 86 THR A O 1
ATOM 677 N N . THR A 1 87 ? -15.407 4.342 8.125 1.00 77.75 87 THR A N 1
ATOM 678 C CA . THR A 1 87 ? -16.349 4.965 9.065 1.00 77.75 87 THR A CA 1
ATOM 679 C C . THR A 1 87 ? -15.719 4.984 10.453 1.00 77.75 87 THR A C 1
ATOM 681 O O . THR A 1 87 ? -15.445 3.929 11.028 1.00 77.75 87 THR A O 1
ATOM 684 N N . ALA A 1 88 ? -15.510 6.175 11.018 1.00 69.06 88 ALA A N 1
ATOM 685 C CA . ALA A 1 88 ? -15.062 6.317 12.395 1.00 69.06 88 ALA A CA 1
ATOM 686 C C . ALA A 1 88 ? -16.114 5.709 13.339 1.00 69.06 88 ALA A C 1
ATOM 688 O O . ALA A 1 88 ? -17.111 6.347 13.685 1.00 69.06 88 ALA A O 1
ATOM 689 N N . LYS A 1 89 ? -15.905 4.462 13.775 1.00 68.06 89 LYS A N 1
ATOM 690 C CA . LYS A 1 89 ? -16.672 3.902 14.886 1.00 68.06 89 LYS A CA 1
ATOM 691 C C . LYS A 1 89 ? -16.332 4.725 16.123 1.00 68.06 89 LYS A C 1
ATOM 693 O O . LYS A 1 89 ? -15.267 4.561 16.711 1.00 68.06 89 LYS A O 1
ATOM 698 N N . LYS A 1 90 ? -17.262 5.584 16.552 1.00 66.31 90 LYS A N 1
ATOM 699 C CA . LYS A 1 90 ? -17.291 6.148 17.911 1.00 66.31 90 LYS A CA 1
ATOM 700 C C . LYS A 1 90 ? -17.637 5.041 18.913 1.00 66.31 90 LYS A C 1
ATOM 702 O O . LYS A 1 90 ? -18.638 5.103 19.617 1.00 66.31 90 LYS A O 1
ATOM 707 N N . THR A 1 91 ? -16.833 3.990 18.956 1.00 67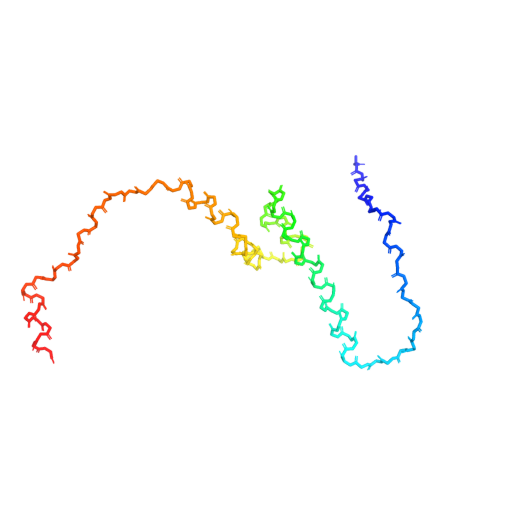.94 91 THR A N 1
ATOM 708 C CA . THR A 1 91 ? -16.865 3.036 20.054 1.00 67.94 91 THR A CA 1
ATOM 709 C C . THR A 1 91 ? -15.883 3.562 21.083 1.00 67.94 91 THR A C 1
ATOM 711 O O . THR A 1 91 ? -14.694 3.691 20.801 1.00 67.94 91 THR A O 1
ATOM 714 N N . SER A 1 92 ? -16.383 3.913 22.267 1.00 72.12 92 SER A N 1
ATOM 715 C CA . SER A 1 92 ? -15.513 4.141 23.416 1.00 72.12 92 SER A CA 1
ATOM 716 C C . SER A 1 92 ? -14.793 2.824 23.689 1.00 72.12 92 SER A C 1
ATOM 718 O O . SER A 1 92 ? -15.404 1.868 24.161 1.00 72.12 92 SER A O 1
ATOM 720 N N . LEU A 1 93 ? -13.522 2.736 23.298 1.00 73.06 93 LEU A N 1
ATOM 721 C CA . LEU A 1 93 ? -12.677 1.629 23.715 1.00 73.06 93 LEU A CA 1
ATOM 722 C C . LEU A 1 93 ? -12.476 1.796 25.225 1.00 73.06 93 LEU A C 1
ATOM 724 O O . LEU A 1 93 ? -11.923 2.822 25.639 1.00 73.06 93 LEU A O 1
ATOM 728 N N . PRO A 1 94 ? -12.946 0.855 26.063 1.00 82.12 94 PRO A N 1
ATOM 729 C CA . PRO A 1 94 ? -12.730 0.963 27.493 1.00 82.12 94 PRO A CA 1
ATOM 730 C C . PRO A 1 94 ? -11.223 0.973 27.742 1.00 82.12 94 PRO A C 1
ATOM 732 O O . PRO A 1 94 ? -10.496 0.083 27.297 1.00 82.12 94 PRO A O 1
ATOM 735 N N . ARG A 1 95 ? -10.735 2.004 28.437 1.00 83.38 95 ARG A N 1
ATOM 736 C CA . ARG A 1 95 ? -9.343 2.029 28.881 1.00 83.38 95 ARG A CA 1
ATOM 737 C C . ARG A 1 95 ? -9.145 0.843 29.816 1.00 83.38 95 ARG A C 1
ATOM 739 O O . ARG A 1 95 ? -9.857 0.728 30.812 1.00 83.38 95 ARG A O 1
ATOM 746 N N . PHE A 1 96 ? -8.190 -0.020 29.481 1.00 86.69 96 PHE A N 1
ATOM 747 C CA . PHE A 1 96 ? -7.835 -1.155 30.320 1.00 86.69 96 PHE A CA 1
ATOM 748 C C . PHE A 1 96 ? -7.503 -0.657 31.731 1.00 86.69 96 PHE A C 1
ATOM 750 O O . PHE A 1 96 ? -6.617 0.182 31.911 1.00 86.69 96 PHE A O 1
ATOM 757 N N . ARG A 1 97 ? -8.252 -1.145 32.721 1.00 84.88 97 ARG A N 1
ATOM 758 C CA . ARG A 1 97 ? -7.970 -0.951 34.141 1.00 84.88 97 ARG A CA 1
ATOM 759 C C . ARG A 1 97 ? -7.563 -2.311 34.708 1.00 84.88 97 ARG A C 1
ATOM 761 O O . ARG A 1 97 ? -8.403 -3.212 34.695 1.00 84.88 97 ARG A O 1
ATOM 768 N N . PRO A 1 98 ? -6.300 -2.490 35.135 1.00 85.25 98 PRO A N 1
ATOM 769 C CA . PRO A 1 98 ? -5.869 -3.742 35.744 1.00 85.25 98 PRO A CA 1
ATOM 770 C C . PRO A 1 98 ? -6.639 -3.979 37.047 1.00 85.25 98 PRO A C 1
ATOM 772 O O . PRO A 1 98 ? -6.981 -3.029 37.750 1.00 85.25 98 PRO A O 1
ATOM 775 N N . SER A 1 99 ? -6.922 -5.244 37.354 1.00 85.88 99 SER A N 1
ATOM 776 C CA . SER A 1 99 ? -7.546 -5.629 38.619 1.00 85.88 99 SER A CA 1
ATOM 777 C C . SER A 1 99 ? -6.555 -5.514 39.778 1.00 85.88 99 SER A C 1
ATOM 779 O O . SER A 1 99 ? -5.347 -5.674 39.589 1.00 85.88 99 SER A O 1
ATOM 781 N N . ASP A 1 100 ? -7.071 -5.300 40.991 1.00 88.06 100 ASP A N 1
ATOM 782 C CA . ASP A 1 100 ? -6.246 -5.150 42.198 1.00 88.06 100 ASP A CA 1
ATOM 783 C C . ASP A 1 100 ? -5.318 -6.351 42.419 1.00 88.06 100 ASP A C 1
ATOM 785 O O . ASP A 1 100 ? -4.146 -6.180 42.737 1.00 88.06 100 ASP A O 1
ATOM 789 N N . ARG A 1 101 ? -5.789 -7.562 42.098 1.00 88.69 101 ARG A N 1
ATOM 790 C CA . ARG A 1 101 ? -4.995 -8.798 42.165 1.00 88.69 101 ARG A CA 1
ATOM 791 C C . ARG A 1 101 ? -3.776 -8.791 41.234 1.00 88.69 101 ARG A C 1
ATOM 793 O O . ARG A 1 101 ? -2.729 -9.325 41.586 1.00 88.69 101 ARG A O 1
ATOM 800 N N . LEU A 1 102 ? -3.904 -8.210 40.037 1.00 89.00 102 LEU A N 1
ATOM 801 C CA . LEU A 1 102 ? -2.789 -8.066 39.091 1.00 89.00 102 LEU A CA 1
ATOM 802 C C . LEU A 1 102 ? -1.773 -7.036 39.596 1.00 89.00 102 LEU A C 1
ATOM 804 O O . LEU A 1 102 ? -0.569 -7.242 39.462 1.00 89.00 102 LEU A O 1
ATOM 808 N N . LEU A 1 103 ? -2.253 -5.944 40.194 1.00 89.44 103 LEU A N 1
ATOM 809 C CA . LEU A 1 103 ? -1.397 -4.915 40.783 1.00 89.44 103 LEU A CA 1
ATOM 810 C C . LEU A 1 103 ? -0.665 -5.418 42.034 1.00 89.44 103 LEU A C 1
ATOM 812 O O . LEU A 1 103 ? 0.498 -5.076 42.224 1.00 89.44 103 LEU A O 1
ATOM 816 N N . GLU A 1 104 ? -1.311 -6.231 42.870 1.00 93.25 104 GLU A N 1
ATOM 817 C CA . GLU A 1 104 ? -0.679 -6.888 44.022 1.00 93.25 104 GLU A CA 1
ATOM 818 C C . GLU A 1 104 ? 0.400 -7.878 43.593 1.00 93.25 104 GLU A C 1
ATOM 820 O O . GLU A 1 104 ? 1.501 -7.845 44.137 1.00 93.25 104 GLU A O 1
ATOM 825 N N . PHE A 1 105 ? 0.122 -8.701 42.578 1.00 91.62 105 PHE A N 1
ATOM 826 C CA . PHE A 1 105 ? 1.113 -9.619 42.018 1.00 91.62 105 PHE A CA 1
ATOM 827 C C . PHE A 1 105 ? 2.364 -8.879 41.520 1.00 91.62 105 PHE A C 1
ATOM 829 O O . PHE A 1 105 ? 3.479 -9.269 41.849 1.00 91.62 105 PHE A O 1
ATOM 836 N N . LEU A 1 106 ? 2.185 -7.779 40.779 1.00 91.88 106 LEU A N 1
ATOM 837 C CA . LEU A 1 106 ? 3.301 -6.988 40.248 1.00 91.88 106 LEU A CA 1
ATOM 838 C C . LEU A 1 106 ? 4.107 -6.251 41.327 1.00 91.88 106 LEU A C 1
ATOM 840 O O . LEU A 1 106 ? 5.278 -5.975 41.105 1.00 91.88 106 LEU A O 1
ATOM 844 N N . LYS A 1 107 ? 3.503 -5.920 42.474 1.00 88.44 107 LYS A N 1
ATOM 845 C CA . LYS A 1 107 ? 4.205 -5.296 43.611 1.00 88.44 107 LYS A CA 1
ATOM 846 C C . LYS A 1 107 ? 5.033 -6.290 44.433 1.00 88.44 107 LYS A C 1
ATOM 848 O O . LYS A 1 107 ? 5.835 -5.852 45.250 1.00 88.44 107 LYS A O 1
ATOM 853 N N . GLY A 1 108 ? 4.781 -7.590 44.277 1.00 84.81 108 GLY A N 1
ATOM 854 C CA . GLY A 1 108 ? 5.495 -8.666 44.970 1.00 84.81 108 GLY A CA 1
ATOM 855 C C . GLY A 1 108 ? 6.686 -9.245 44.198 1.00 84.81 108 GLY A C 1
ATOM 856 O O . GLY A 1 108 ? 7.305 -10.184 44.696 1.00 84.81 108 GLY A O 1
ATOM 857 N N . LEU A 1 109 ? 6.970 -8.721 43.001 1.00 73.56 109 LEU A N 1
ATOM 858 C CA . LEU A 1 109 ? 8.183 -8.975 42.214 1.00 73.56 109 LEU A CA 1
ATOM 859 C C . LEU A 1 109 ? 9.245 -7.917 42.528 1.00 73.56 109 LEU A C 1
ATOM 861 O O . LEU A 1 109 ? 10.435 -8.297 42.557 1.00 73.56 109 LEU A O 1
#

pLDDT: mean 71.23, std 17.95, range [32.75, 93.25]

Sequence (109 aa):
MVVLRFAWPSHWLMVAKSTPALRSATAVLCRLCSRLDRRHTLAMDLLHHGADQTVIALWLGHESPETTAIYLQADMQLKERALAATTAKKTSLPRFRPSDRLLEFLKGL

Radius of gyration: 26.11 Å; chains: 1; bounding box: 53×32×78 Å